Protein AF-A0A7S4ICI7-F1 (afdb_monomer_lite)

Sequence (126 aa):
ACFVTADKANSKGAAGPAPTNELVLYEFLNAIVRISFGRLNPEFGELTMEHQDSILPVPASLDKTLQDAIMPRAHRDDAADFRAEVMTHSAVKAVIEQDRTRLEGWFNKIPLDETGKVTQPQWVTM

Foldseek 3Di:
DPPVVVVPPDPPDDDDPDDPPDQDPVRVVVVLLVCLQCVLCVCPPPPCCPCPVSRDDSVRSSVCCCVPPPVVPPDDPCVVVCCVPVVVDPVSVVVCVVCVVVVVVVLVPQDADPVRDRDPVVVVPD

Organism: NCBI:txid72548

Radius of gyration: 24.01 Å; chains: 1; bounding box: 50×44×57 Å

Structure (mmCIF, N/CA/C/O backbone):
data_AF-A0A7S4ICI7-F1
#
_entry.id   AF-A0A7S4ICI7-F1
#
loop_
_atom_site.group_PDB
_atom_site.id
_atom_site.type_symbol
_atom_site.label_atom_id
_atom_site.label_alt_id
_atom_site.label_comp_id
_atom_site.label_asym_id
_atom_site.label_entity_id
_atom_site.label_seq_id
_atom_site.pdbx_PDB_ins_code
_atom_site.Cartn_x
_atom_site.Cartn_y
_atom_site.Cartn_z
_atom_site.occupancy
_atom_site.B_iso_or_equiv
_atom_site.auth_seq_id
_atom_site.auth_comp_id
_atom_site.auth_asym_id
_atom_site.auth_atom_id
_atom_site.pdbx_PDB_model_num
ATOM 1 N N . ALA A 1 1 ? 12.003 3.151 7.447 1.00 37.50 1 ALA A N 1
ATOM 2 C CA . ALA A 1 1 ? 12.728 4.440 7.405 1.00 37.50 1 ALA A CA 1
ATOM 3 C C . ALA A 1 1 ? 13.096 4.873 5.969 1.00 37.50 1 ALA A C 1
ATOM 5 O O . ALA A 1 1 ? 14.206 5.329 5.750 1.00 37.50 1 ALA A O 1
ATOM 6 N N . CYS A 1 2 ? 12.189 4.755 4.983 1.00 43.12 2 CYS A N 1
ATOM 7 C CA . CYS A 1 2 ? 12.523 5.000 3.562 1.00 43.12 2 CYS A CA 1
ATOM 8 C C . CYS A 1 2 ? 11.781 6.196 2.921 1.00 43.12 2 CYS A C 1
ATOM 10 O O . CYS A 1 2 ? 12.156 6.623 1.841 1.00 43.12 2 CYS A O 1
ATOM 12 N N . PHE A 1 3 ? 10.795 6.805 3.595 1.00 34.62 3 PHE A N 1
ATOM 13 C CA . PHE A 1 3 ? 10.047 7.948 3.035 1.00 34.62 3 PHE A CA 1
ATOM 14 C C . PHE A 1 3 ? 10.438 9.321 3.612 1.00 34.62 3 PHE A C 1
ATOM 16 O O . PHE A 1 3 ? 10.116 10.339 3.019 1.00 34.62 3 PHE A O 1
ATOM 23 N N . VAL A 1 4 ? 11.190 9.373 4.719 1.00 39.59 4 VAL A N 1
ATOM 24 C CA . VAL A 1 4 ? 11.613 10.643 5.358 1.00 39.59 4 VAL A CA 1
ATOM 25 C C . VAL A 1 4 ? 12.777 11.312 4.608 1.00 39.59 4 VAL A C 1
ATOM 27 O O . VAL A 1 4 ? 12.997 12.513 4.711 1.00 39.59 4 VAL A O 1
ATOM 30 N N . THR A 1 5 ? 13.549 10.546 3.838 1.00 37.12 5 THR A N 1
ATOM 31 C CA . THR A 1 5 ? 14.763 11.028 3.162 1.00 37.12 5 THR A CA 1
ATOM 32 C C . THR A 1 5 ? 14.533 11.570 1.753 1.00 37.12 5 THR A C 1
ATOM 34 O O . THR A 1 5 ? 15.420 12.246 1.239 1.00 37.12 5 THR A O 1
ATOM 37 N N . ALA A 1 6 ? 13.362 11.349 1.147 1.00 43.47 6 ALA A N 1
ATOM 38 C CA . ALA A 1 6 ? 13.023 11.926 -0.159 1.00 43.47 6 ALA A CA 1
ATOM 39 C C . ALA A 1 6 ? 12.750 13.444 -0.087 1.00 43.47 6 ALA A C 1
ATOM 41 O O . ALA A 1 6 ? 12.937 14.155 -1.070 1.00 43.47 6 ALA A O 1
ATOM 42 N N . ASP A 1 7 ? 12.386 13.946 1.096 1.00 45.28 7 ASP A N 1
ATOM 43 C CA . ASP A 1 7 ? 11.992 15.342 1.335 1.00 45.28 7 ASP A CA 1
ATOM 44 C C . ASP A 1 7 ? 13.184 16.325 1.313 1.00 45.28 7 ASP A C 1
ATOM 46 O O . ASP A 1 7 ? 13.038 17.527 1.111 1.00 45.28 7 ASP A O 1
ATOM 50 N N . LYS A 1 8 ? 14.419 15.827 1.481 1.00 41.41 8 LYS A N 1
ATOM 51 C CA . LYS A 1 8 ? 15.621 16.680 1.579 1.00 41.41 8 LYS A CA 1
ATOM 52 C C . LYS A 1 8 ? 16.267 17.035 0.236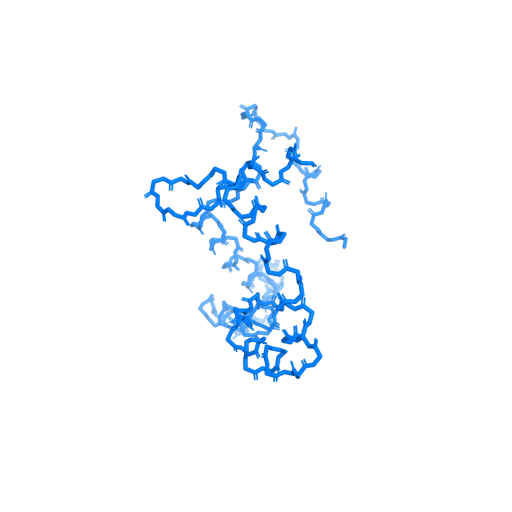 1.00 41.41 8 LYS A C 1
ATOM 54 O O . LYS A 1 8 ? 17.230 17.798 0.225 1.00 41.41 8 LYS A O 1
ATOM 59 N N . ALA A 1 9 ? 15.786 16.493 -0.884 1.00 40.31 9 ALA A N 1
ATOM 60 C CA . ALA A 1 9 ? 16.523 16.540 -2.149 1.00 40.31 9 ALA A CA 1
ATOM 61 C C . ALA A 1 9 ? 16.156 17.694 -3.102 1.00 40.31 9 ALA A C 1
ATOM 63 O O . ALA A 1 9 ? 16.803 17.810 -4.140 1.00 40.31 9 ALA A O 1
ATOM 64 N N . ASN A 1 10 ? 15.186 18.567 -2.799 1.00 40.31 10 ASN A N 1
ATOM 65 C CA . ASN A 1 10 ? 14.819 19.628 -3.748 1.00 40.31 10 ASN A CA 1
ATOM 66 C C . ASN A 1 10 ? 14.540 20.996 -3.105 1.00 40.31 10 ASN A C 1
ATOM 68 O O . ASN A 1 10 ? 13.436 21.523 -3.168 1.00 40.31 10 ASN A O 1
ATOM 72 N N . SER A 1 11 ? 15.571 21.604 -2.513 1.00 41.69 11 SER A N 1
ATOM 73 C CA . SER A 1 11 ? 15.542 22.987 -2.006 1.00 41.69 11 SER A CA 1
ATOM 74 C C . SER A 1 11 ? 15.958 24.047 -3.043 1.00 41.69 11 SER A C 1
ATOM 76 O O . SER A 1 11 ? 16.336 25.161 -2.682 1.00 41.69 11 SER A O 1
ATOM 78 N N . LYS A 1 12 ? 15.886 23.742 -4.347 1.00 41.41 12 LYS A N 1
ATOM 79 C CA . LYS A 1 12 ? 16.139 24.711 -5.428 1.00 41.41 12 LYS A CA 1
ATOM 80 C C . LYS A 1 12 ? 14.960 24.788 -6.402 1.00 41.41 12 LYS A C 1
ATOM 82 O O . LYS A 1 12 ? 15.052 24.374 -7.550 1.00 41.41 12 LYS A O 1
ATOM 87 N N . GLY A 1 13 ? 13.858 25.365 -5.939 1.00 35.19 13 GLY A N 1
ATOM 88 C CA . GLY A 1 13 ? 12.709 25.749 -6.761 1.00 35.19 13 GLY A CA 1
ATOM 89 C C . GLY A 1 13 ? 11.728 26.566 -5.924 1.00 35.19 13 GLY A C 1
ATOM 90 O O . GLY A 1 13 ? 11.531 26.260 -4.757 1.00 35.19 13 GLY A O 1
ATOM 91 N N . ALA A 1 14 ? 11.205 27.655 -6.476 1.00 37.69 14 ALA A N 1
ATOM 92 C CA . ALA A 1 14 ? 10.552 28.745 -5.755 1.00 37.69 14 ALA A CA 1
ATOM 93 C C . ALA A 1 14 ? 9.324 28.357 -4.899 1.00 37.69 14 ALA A C 1
ATOM 95 O O . ALA A 1 14 ? 8.535 27.491 -5.261 1.00 37.69 14 ALA A O 1
ATOM 96 N N . ALA A 1 15 ? 9.189 29.091 -3.789 1.00 49.44 15 ALA A N 1
ATOM 97 C CA . ALA A 1 15 ? 8.084 29.182 -2.834 1.00 49.44 15 ALA A CA 1
ATOM 98 C C . ALA A 1 15 ? 6.692 28.747 -3.342 1.00 49.44 15 ALA A C 1
ATOM 100 O O . ALA A 1 15 ? 5.992 29.509 -4.008 1.00 49.44 15 ALA A O 1
ATOM 101 N N . GLY A 1 16 ? 6.262 27.557 -2.919 1.00 40.31 16 GLY A N 1
ATOM 102 C CA . GLY A 1 16 ? 4.851 27.204 -2.751 1.00 40.31 16 GLY A CA 1
ATOM 103 C C . GLY A 1 16 ? 4.476 27.218 -1.260 1.00 40.31 16 GLY A C 1
ATOM 104 O O . GLY A 1 16 ? 5.376 27.142 -0.417 1.00 40.31 16 GLY A O 1
ATOM 105 N N . PRO A 1 17 ? 3.182 27.345 -0.905 1.00 42.97 17 PRO A N 1
ATOM 106 C CA . PRO A 1 17 ? 2.740 27.227 0.484 1.00 42.97 17 PRO A CA 1
ATOM 107 C C . PRO A 1 17 ? 3.205 25.891 1.077 1.0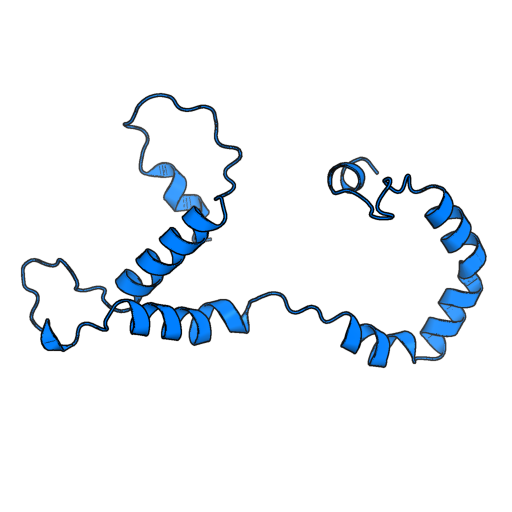0 42.97 17 PRO A C 1
ATOM 109 O O . PRO A 1 17 ? 3.264 24.893 0.360 1.00 42.97 17 PRO A O 1
ATOM 112 N N . ALA A 1 18 ? 3.561 25.887 2.369 1.00 51.22 18 ALA A N 1
ATOM 113 C CA . ALA A 1 18 ? 3.988 24.681 3.074 1.00 51.22 18 ALA A CA 1
ATOM 114 C C . ALA A 1 18 ? 2.931 23.586 2.854 1.00 51.22 18 ALA A C 1
ATOM 116 O O . ALA A 1 18 ? 1.782 23.785 3.258 1.00 51.22 18 ALA A O 1
ATOM 117 N N . PRO A 1 19 ? 3.267 22.485 2.165 1.00 50.09 19 PRO A N 1
ATOM 118 C CA . PRO A 1 19 ? 2.269 21.507 1.802 1.00 50.09 19 PRO A CA 1
ATOM 119 C C . PRO A 1 19 ? 1.778 20.846 3.090 1.00 50.09 19 PRO A C 1
ATOM 121 O O . PRO A 1 19 ? 2.547 20.218 3.819 1.00 50.09 19 PRO A O 1
ATOM 124 N N . THR A 1 20 ? 0.481 20.945 3.371 1.00 54.00 20 THR A N 1
ATOM 125 C CA . THR A 1 20 ? -0.214 19.815 3.988 1.00 54.00 20 THR A CA 1
ATOM 126 C C . THR A 1 20 ? -0.019 18.677 2.993 1.00 54.00 20 THR A C 1
ATOM 128 O O . THR A 1 20 ? -0.651 18.667 1.942 1.00 54.00 20 THR A O 1
ATOM 131 N N . ASN A 1 21 ? 1.005 17.860 3.241 1.00 61.25 21 ASN A N 1
ATOM 132 C CA . ASN A 1 21 ? 1.717 17.016 2.272 1.00 61.25 21 ASN A CA 1
ATOM 133 C C . ASN A 1 21 ? 0.904 15.769 1.859 1.00 61.25 21 ASN A C 1
ATOM 135 O O . ASN A 1 21 ? 1.423 14.658 1.776 1.00 61.25 21 ASN A O 1
ATOM 139 N N . GLU A 1 22 ? -0.400 15.944 1.667 1.00 66.44 22 GLU A N 1
ATOM 140 C CA . GLU A 1 22 ? -1.350 14.920 1.268 1.00 66.44 22 GLU A CA 1
ATOM 141 C C . GLU A 1 22 ? -1.456 14.928 -0.256 1.00 66.44 22 GLU A C 1
ATOM 143 O O . GLU A 1 22 ? -1.861 15.915 -0.867 1.00 66.44 22 GLU A O 1
ATOM 148 N N . LEU A 1 23 ? -1.061 13.819 -0.877 1.00 74.12 23 LEU A N 1
ATOM 149 C CA . LEU A 1 23 ? -1.261 13.615 -2.307 1.00 74.12 23 LEU A CA 1
ATOM 150 C C . LEU A 1 23 ? -2.758 13.498 -2.589 1.00 74.12 23 LEU A C 1
ATOM 152 O O . LEU A 1 23 ? -3.454 12.695 -1.960 1.00 74.12 23 LEU A O 1
ATOM 156 N N . VAL A 1 24 ? -3.244 14.225 -3.593 1.00 86.19 24 VAL A N 1
ATOM 157 C CA . VAL A 1 24 ? -4.594 13.984 -4.116 1.00 86.19 24 VAL A CA 1
ATOM 158 C C . VAL A 1 24 ? -4.620 12.610 -4.800 1.00 86.19 24 VAL A C 1
ATOM 160 O O . VAL A 1 24 ? -3.599 12.130 -5.293 1.00 86.19 24 VAL A O 1
ATOM 163 N N . LEU A 1 25 ? -5.785 11.955 -4.874 1.00 82.56 25 LEU A N 1
ATOM 164 C CA . LEU A 1 25 ? -5.912 10.591 -5.413 1.00 82.56 25 LEU A CA 1
ATOM 165 C C . LEU A 1 25 ? -5.224 10.398 -6.779 1.00 82.56 25 LEU A C 1
ATOM 167 O O . LEU A 1 25 ? -4.530 9.405 -6.983 1.00 82.56 25 LEU A O 1
ATOM 171 N N . TYR A 1 26 ? -5.377 11.338 -7.716 1.00 87.12 26 TYR A N 1
ATOM 172 C CA . TYR A 1 26 ? -4.743 11.221 -9.034 1.00 87.12 26 TYR A CA 1
ATOM 173 C C . TYR A 1 26 ? -3.210 11.356 -8.967 1.00 87.12 26 TYR A C 1
ATOM 175 O O . TYR A 1 26 ? -2.497 10.742 -9.761 1.00 87.12 26 TYR A O 1
ATOM 183 N N . GLU A 1 27 ? -2.685 12.131 -8.019 1.00 85.25 27 GLU A N 1
ATOM 184 C CA . GLU A 1 27 ? -1.246 12.303 -7.788 1.00 85.25 27 GLU A CA 1
ATOM 185 C C . GLU A 1 27 ? -0.656 11.045 -7.166 1.00 85.25 27 GLU A C 1
ATOM 187 O O . GLU A 1 27 ? 0.393 10.567 -7.598 1.00 85.25 27 GLU A O 1
ATOM 192 N N . PHE A 1 28 ? -1.385 10.452 -6.223 1.00 86.75 28 PHE A N 1
ATOM 193 C CA . PHE A 1 28 ? -1.057 9.163 -5.637 1.00 86.75 28 PHE A CA 1
ATOM 194 C C . PHE A 1 28 ? -1.014 8.049 -6.692 1.00 86.75 28 PHE A C 1
ATOM 196 O O . PHE A 1 28 ? -0.029 7.312 -6.768 1.00 86.75 28 PHE A O 1
ATOM 203 N N . LEU A 1 29 ? -2.026 7.959 -7.563 1.00 88.94 29 LEU A N 1
ATOM 204 C CA . LEU A 1 29 ? -2.041 6.976 -8.651 1.00 88.94 29 LEU A CA 1
ATOM 205 C C . LEU A 1 29 ? -0.872 7.190 -9.623 1.00 88.94 29 LEU A C 1
ATOM 207 O O . LEU A 1 29 ? -0.191 6.231 -9.985 1.00 88.94 29 LEU A O 1
ATOM 211 N N . ASN A 1 30 ? -0.577 8.439 -9.991 1.00 89.56 30 ASN A N 1
ATOM 212 C CA . ASN A 1 30 ? 0.579 8.759 -10.832 1.00 89.56 30 ASN A CA 1
ATOM 213 C C . ASN A 1 30 ? 1.912 8.363 -10.179 1.00 89.56 30 ASN A C 1
ATOM 215 O O . ASN A 1 30 ? 2.793 7.822 -10.855 1.00 89.56 30 ASN A O 1
ATOM 219 N N . ALA A 1 31 ? 2.066 8.604 -8.875 1.00 90.94 31 ALA A N 1
ATOM 220 C CA . ALA A 1 31 ? 3.251 8.199 -8.130 1.00 90.94 31 ALA A CA 1
ATOM 221 C C . ALA A 1 31 ? 3.411 6.671 -8.131 1.00 90.94 31 ALA A C 1
ATOM 223 O O . ALA A 1 31 ? 4.497 6.173 -8.431 1.00 90.94 31 ALA A O 1
ATOM 224 N N . ILE A 1 32 ? 2.328 5.922 -7.891 1.00 92.38 32 ILE A N 1
ATOM 225 C CA . ILE A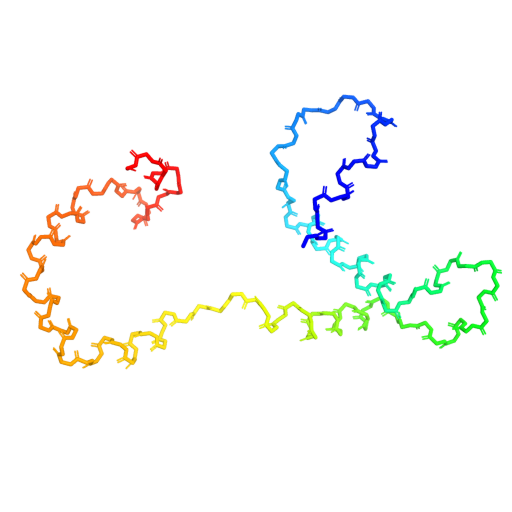 1 32 ? 2.347 4.454 -7.938 1.00 92.38 32 ILE A CA 1
ATOM 226 C C . ILE A 1 32 ? 2.782 3.956 -9.313 1.00 92.38 32 ILE A C 1
ATOM 228 O O . ILE A 1 32 ? 3.655 3.094 -9.383 1.00 92.38 32 ILE A O 1
ATOM 232 N N . VAL A 1 33 ? 2.219 4.484 -10.403 1.00 93.69 33 VAL A N 1
ATOM 233 C CA . VAL A 1 33 ? 2.563 4.044 -11.767 1.00 93.69 33 VAL A CA 1
ATOM 234 C C . VAL A 1 33 ? 4.058 4.227 -12.042 1.00 93.69 33 VAL A C 1
ATOM 236 O O . VAL A 1 33 ? 4.721 3.298 -12.509 1.00 93.69 33 VAL A O 1
ATOM 239 N N . ARG A 1 34 ? 4.618 5.390 -11.688 1.00 91.19 34 ARG A N 1
ATOM 240 C CA . ARG A 1 34 ? 6.047 5.687 -11.889 1.00 91.19 34 ARG A CA 1
ATOM 241 C C . ARG A 1 34 ? 6.951 4.798 -11.041 1.00 91.19 34 ARG A C 1
ATOM 243 O O . ARG A 1 34 ? 7.916 4.244 -11.561 1.00 91.19 34 ARG A O 1
ATOM 250 N N . ILE A 1 35 ? 6.623 4.628 -9.760 1.00 92.19 35 ILE A N 1
ATOM 251 C CA . ILE A 1 35 ? 7.386 3.768 -8.845 1.00 92.19 35 ILE A CA 1
ATOM 252 C C . ILE A 1 35 ? 7.334 2.313 -9.315 1.00 92.19 35 ILE A C 1
ATOM 254 O O . ILE A 1 35 ? 8.355 1.630 -9.309 1.00 92.19 35 ILE A O 1
ATOM 258 N N . SER A 1 36 ? 6.165 1.842 -9.752 1.00 93.62 36 SER A N 1
ATOM 259 C CA . SER A 1 36 ? 5.973 0.473 -10.237 1.00 93.62 36 SER A CA 1
ATOM 260 C C . SER A 1 36 ? 6.860 0.179 -11.440 1.00 93.62 36 SER A C 1
ATOM 262 O O . SER A 1 36 ? 7.535 -0.848 -11.476 1.00 93.62 36 SER A O 1
ATOM 264 N N . PHE A 1 37 ? 6.894 1.101 -12.404 1.00 93.44 37 PHE A N 1
ATOM 265 C CA . PHE A 1 37 ? 7.716 0.956 -13.598 1.00 93.44 37 PHE A CA 1
ATOM 266 C C . PHE A 1 37 ? 9.214 1.028 -13.284 1.00 93.44 37 PHE A C 1
ATOM 268 O O . PHE A 1 37 ? 9.947 0.131 -13.685 1.00 93.44 37 PHE A O 1
ATOM 275 N N . GLY A 1 38 ? 9.662 2.029 -12.519 1.00 90.25 38 GLY A N 1
ATOM 276 C CA . GLY A 1 38 ? 11.082 2.176 -12.177 1.00 90.25 38 GLY A CA 1
ATOM 277 C C . GLY A 1 38 ? 11.619 1.045 -11.296 1.00 90.25 38 GLY A C 1
ATOM 278 O O . GLY A 1 38 ? 12.751 0.612 -11.471 1.00 90.25 38 GLY A O 1
ATOM 279 N N . ARG A 1 39 ? 10.802 0.506 -10.379 1.00 88.81 39 ARG A N 1
ATOM 280 C CA . ARG A 1 39 ? 11.213 -0.612 -9.511 1.00 88.81 39 ARG A CA 1
ATOM 281 C C . ARG A 1 39 ? 11.431 -1.907 -10.291 1.00 88.81 39 ARG A C 1
ATOM 283 O O . ARG A 1 39 ? 12.291 -2.696 -9.916 1.00 88.81 39 ARG A O 1
ATOM 290 N N . LEU A 1 40 ? 10.616 -2.153 -11.315 1.00 90.62 40 LEU A N 1
ATOM 291 C CA . LEU A 1 40 ? 10.665 -3.386 -12.105 1.00 90.62 40 LEU A CA 1
ATOM 292 C C . LEU A 1 40 ? 11.551 -3.265 -13.349 1.00 90.62 40 LEU A C 1
ATOM 294 O O . LEU A 1 40 ? 11.918 -4.290 -13.908 1.00 90.62 40 LEU A O 1
ATOM 298 N N . ASN A 1 41 ? 11.932 -2.044 -13.729 1.00 90.25 41 ASN A N 1
ATOM 299 C CA . ASN A 1 41 ? 12.843 -1.755 -14.833 1.00 90.25 41 ASN A CA 1
ATOM 300 C C . ASN A 1 41 ? 13.961 -0.796 -14.369 1.00 90.25 41 ASN A C 1
ATOM 302 O O . ASN A 1 41 ? 13.982 0.357 -14.800 1.00 90.25 41 ASN A O 1
ATOM 306 N N . PRO A 1 42 ? 14.869 -1.223 -13.471 1.00 87.31 42 PRO A N 1
ATOM 307 C CA . PRO A 1 42 ? 15.879 -0.335 -12.888 1.00 87.31 42 PRO A CA 1
ATOM 308 C C . PRO A 1 42 ? 16.908 0.170 -13.907 1.00 87.31 42 PRO A C 1
ATOM 310 O O . PRO A 1 42 ? 17.368 1.297 -13.782 1.00 87.31 42 PRO A O 1
ATOM 313 N N . GLU A 1 43 ? 17.225 -0.632 -14.928 1.00 83.06 43 GLU A N 1
ATOM 314 C CA . GLU A 1 43 ? 18.174 -0.260 -15.987 1.00 83.06 43 GLU A CA 1
ATOM 315 C C . GLU A 1 43 ? 17.563 0.759 -16.972 1.00 83.06 43 GLU A C 1
ATOM 317 O O . GLU A 1 43 ? 18.273 1.354 -17.781 1.00 83.06 43 GLU A O 1
ATOM 322 N N . PHE A 1 44 ? 16.238 0.974 -16.936 1.00 83.50 44 PHE A N 1
ATOM 323 C CA . PHE A 1 44 ? 15.547 1.841 -17.886 1.00 83.50 44 PHE A CA 1
ATOM 324 C C . PHE A 1 44 ? 16.087 3.277 -17.837 1.00 83.50 44 PHE A C 1
ATOM 326 O O . PHE A 1 44 ? 15.905 3.992 -16.851 1.00 83.50 44 PHE A O 1
ATOM 333 N N . GLY A 1 45 ? 16.695 3.719 -18.940 1.00 77.81 45 GLY A N 1
ATOM 334 C CA . GLY A 1 45 ? 17.306 5.046 -19.062 1.00 77.81 45 GLY A CA 1
ATOM 335 C C . GLY A 1 45 ? 18.816 5.084 -18.809 1.00 77.81 45 GLY A C 1
ATOM 336 O O . GLY A 1 45 ? 19.405 6.161 -18.901 1.00 77.81 45 GLY A O 1
ATOM 337 N N . GLU A 1 46 ? 19.458 3.945 -18.533 1.00 82.31 46 GLU A N 1
ATOM 338 C CA . GLU A 1 46 ? 20.918 3.841 -18.512 1.00 82.31 46 GLU A CA 1
ATOM 339 C C . GLU A 1 46 ? 21.516 3.922 -19.926 1.00 82.31 46 GLU A C 1
ATOM 341 O O . GLU A 1 46 ? 20.914 3.504 -20.914 1.00 82.31 46 GLU A O 1
ATOM 346 N N . LEU A 1 47 ? 22.731 4.465 -20.041 1.00 69.38 47 LEU A N 1
ATOM 347 C CA . LEU A 1 47 ? 23.355 4.741 -21.341 1.00 69.38 47 LEU A CA 1
ATOM 348 C C . LEU A 1 47 ? 23.702 3.465 -22.131 1.00 69.38 47 LEU A C 1
ATOM 350 O O . LEU A 1 47 ? 23.821 3.514 -23.352 1.00 69.38 47 LEU A O 1
ATOM 354 N N . THR A 1 48 ? 23.887 2.341 -21.434 1.00 70.94 48 THR A N 1
ATOM 355 C CA . THR A 1 48 ? 24.337 1.060 -21.999 1.00 70.94 48 THR A CA 1
ATOM 356 C C . THR A 1 48 ? 23.218 0.054 -22.241 1.00 70.94 48 THR A C 1
ATOM 358 O O . THR A 1 48 ? 23.521 -0.976 -22.820 1.00 70.94 48 THR A O 1
ATOM 361 N N . MET A 1 49 ? 21.969 0.345 -21.837 1.00 68.06 49 MET A N 1
ATOM 362 C CA . MET A 1 49 ? 20.762 -0.506 -21.924 1.00 68.06 49 MET A CA 1
ATOM 363 C C . MET A 1 49 ? 20.929 -1.811 -22.732 1.00 68.06 49 MET A C 1
ATOM 365 O O . MET A 1 49 ? 20.540 -1.879 -23.900 1.00 68.06 49 MET A O 1
ATOM 369 N N . GLU A 1 50 ? 21.487 -2.848 -22.098 1.00 66.94 50 GLU A N 1
ATOM 370 C CA . GLU A 1 50 ? 21.839 -4.111 -22.769 1.00 66.94 50 GLU A CA 1
ATOM 371 C C . GLU A 1 50 ? 20.610 -5.022 -22.968 1.00 66.94 50 GLU A C 1
ATOM 373 O O . GLU A 1 50 ? 20.629 -5.922 -23.806 1.00 66.94 50 GLU A O 1
ATOM 378 N N . HIS A 1 51 ? 19.503 -4.750 -22.261 1.00 69.88 51 HIS A N 1
ATOM 379 C CA . HIS A 1 51 ? 18.328 -5.628 -22.193 1.00 69.88 51 HIS A CA 1
ATOM 380 C C . HIS A 1 51 ? 16.996 -4.912 -22.484 1.00 69.88 51 HIS A C 1
ATOM 382 O O . HIS A 1 51 ? 16.013 -5.098 -21.763 1.00 69.88 51 HIS A O 1
ATOM 388 N N . GLN A 1 52 ? 16.926 -4.101 -23.545 1.00 70.81 52 GLN A N 1
ATOM 389 C CA . GLN A 1 52 ? 15.695 -3.368 -23.898 1.00 70.81 52 GLN A CA 1
ATOM 390 C C . GLN A 1 52 ? 14.485 -4.290 -24.125 1.00 70.81 52 GLN A C 1
ATOM 392 O O . GLN A 1 52 ? 13.371 -3.957 -23.726 1.00 70.81 52 GLN A O 1
ATOM 397 N N . ASP A 1 53 ? 14.705 -5.485 -24.674 1.00 76.88 53 ASP A N 1
ATOM 398 C CA . ASP A 1 53 ? 13.634 -6.460 -24.923 1.00 76.88 53 ASP A CA 1
ATOM 399 C C . ASP A 1 53 ? 13.050 -7.071 -23.636 1.00 76.88 53 ASP A C 1
ATOM 401 O O . ASP A 1 53 ? 11.979 -7.677 -23.656 1.00 76.88 53 ASP A O 1
ATOM 405 N N . SER A 1 54 ? 13.742 -6.910 -22.503 1.00 81.31 54 SER A N 1
ATOM 406 C CA . SER A 1 54 ? 13.311 -7.404 -21.190 1.00 81.31 54 SER A CA 1
ATOM 407 C C . SER A 1 54 ? 12.478 -6.393 -20.396 1.00 81.31 54 SER A C 1
ATOM 409 O O . SER A 1 54 ? 11.995 -6.718 -19.309 1.00 81.31 54 SER A O 1
ATOM 411 N N . ILE A 1 55 ? 12.291 -5.178 -20.931 1.00 86.75 55 ILE A N 1
ATOM 412 C CA . ILE A 1 55 ? 11.534 -4.121 -20.261 1.00 86.75 55 ILE A CA 1
ATOM 413 C C . ILE A 1 55 ? 10.086 -4.571 -20.090 1.00 86.75 55 ILE A C 1
ATOM 415 O O . ILE A 1 55 ? 9.351 -4.807 -21.051 1.00 86.75 55 ILE A O 1
ATOM 419 N N . LEU A 1 56 ? 9.646 -4.620 -18.838 1.00 90.94 56 LEU A N 1
ATOM 420 C CA . LEU A 1 56 ? 8.266 -4.894 -18.499 1.00 90.94 56 LEU A CA 1
ATOM 421 C C . LEU A 1 56 ? 7.407 -3.659 -18.832 1.00 90.94 56 LEU A C 1
ATOM 423 O O . LEU A 1 56 ? 7.676 -2.572 -18.303 1.00 90.94 56 LEU A O 1
ATOM 427 N N . PRO A 1 57 ? 6.365 -3.790 -19.678 1.00 92.62 57 PRO A N 1
ATOM 428 C CA . PRO A 1 57 ? 5.494 -2.674 -20.029 1.00 92.62 57 PRO A CA 1
ATOM 429 C C . PRO A 1 57 ? 4.815 -2.063 -18.801 1.00 92.62 57 PRO A C 1
ATOM 431 O O . PRO A 1 57 ? 4.444 -2.776 -17.869 1.00 92.62 57 PRO A O 1
ATOM 434 N N . VAL A 1 58 ? 4.562 -0.750 -18.838 1.00 91.75 58 VAL A N 1
ATOM 435 C CA . VAL A 1 58 ? 3.955 0.009 -17.724 1.00 91.75 58 VAL A CA 1
ATOM 436 C C . VAL A 1 58 ? 2.716 -0.674 -17.114 1.00 91.75 58 VAL A C 1
ATOM 438 O O . VAL A 1 58 ? 2.677 -0.787 -15.886 1.00 91.75 58 VAL A O 1
ATOM 441 N N . PRO A 1 59 ? 1.735 -1.183 -17.895 1.00 94.62 59 PRO A N 1
ATOM 442 C CA . PRO A 1 59 ? 0.569 -1.856 -17.318 1.00 94.62 59 PRO A CA 1
ATOM 443 C C . PRO A 1 59 ? 0.930 -3.118 -16.524 1.00 94.62 59 PRO A C 1
ATOM 445 O O . PRO A 1 59 ? 0.395 -3.336 -15.440 1.00 94.62 59 PRO A O 1
ATOM 448 N N . ALA A 1 60 ? 1.873 -3.919 -17.028 1.00 94.19 60 ALA A N 1
ATOM 449 C CA . ALA A 1 60 ? 2.315 -5.143 -16.367 1.00 94.19 60 ALA A CA 1
ATOM 450 C C . ALA A 1 60 ? 3.141 -4.842 -15.105 1.00 94.19 60 ALA A C 1
ATOM 452 O O . ALA A 1 60 ? 3.000 -5.522 -14.089 1.00 94.19 60 ALA A O 1
ATOM 453 N N . SER A 1 61 ? 3.954 -3.780 -15.130 1.00 93.00 61 SER A N 1
ATOM 454 C CA . SER A 1 61 ? 4.705 -3.330 -13.955 1.00 93.00 61 SER A CA 1
ATOM 455 C C . SER A 1 61 ? 3.791 -2.845 -12.827 1.00 93.00 61 SER A C 1
ATOM 457 O O . SER A 1 61 ? 4.050 -3.112 -11.648 1.00 93.00 61 SER A O 1
ATOM 459 N N . LEU A 1 62 ? 2.711 -2.143 -13.184 1.00 93.94 62 LEU A N 1
ATOM 460 C CA . LEU A 1 62 ? 1.696 -1.697 -12.235 1.00 93.94 62 LEU A CA 1
ATOM 461 C C . LEU A 1 62 ? 0.965 -2.883 -11.602 1.00 93.94 62 LEU A C 1
ATOM 463 O O . LEU A 1 62 ? 0.901 -2.956 -10.377 1.00 93.94 62 LEU A O 1
ATOM 467 N N . ASP A 1 63 ? 0.459 -3.811 -12.416 1.00 94.75 63 ASP A N 1
ATOM 468 C CA . ASP A 1 63 ? -0.290 -4.977 -11.935 1.00 94.75 63 ASP A CA 1
ATOM 469 C C . ASP A 1 63 ? 0.536 -5.806 -10.940 1.00 94.75 63 ASP A C 1
ATOM 471 O O . ASP A 1 63 ? 0.120 -6.044 -9.804 1.00 94.75 63 ASP A O 1
ATOM 475 N N . LYS A 1 64 ? 1.785 -6.113 -11.301 1.00 94.69 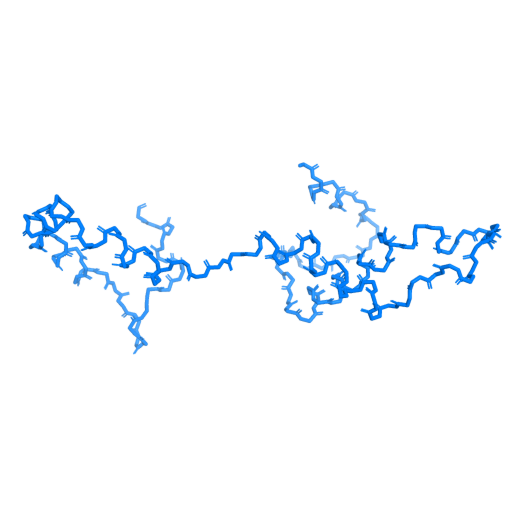64 LYS A N 1
ATOM 476 C CA . LYS A 1 64 ? 2.707 -6.848 -10.429 1.00 94.69 64 LYS A CA 1
ATOM 477 C C . LYS A 1 64 ? 2.997 -6.106 -9.124 1.00 94.69 64 LYS A C 1
ATOM 479 O O . LYS A 1 64 ? 3.037 -6.698 -8.050 1.00 94.69 64 LYS A O 1
ATOM 484 N N . THR A 1 65 ? 3.170 -4.786 -9.181 1.00 92.94 65 THR A N 1
ATOM 485 C CA . THR A 1 65 ? 3.390 -3.985 -7.969 1.00 92.94 65 THR A CA 1
ATOM 486 C C . THR A 1 65 ? 2.164 -3.950 -7.062 1.00 92.94 65 THR A C 1
ATOM 488 O O . THR A 1 65 ? 2.314 -4.023 -5.838 1.00 92.94 65 THR A O 1
ATOM 491 N N . LEU A 1 66 ? 0.965 -3.869 -7.638 1.00 92.31 66 LEU A N 1
ATOM 492 C CA . LEU A 1 66 ? -0.277 -3.919 -6.878 1.00 92.31 66 LEU A CA 1
ATOM 493 C C . LEU A 1 66 ? -0.410 -5.259 -6.152 1.00 92.31 66 LEU A C 1
ATOM 495 O O . LEU A 1 66 ? -0.627 -5.261 -4.942 1.00 92.31 66 LEU A O 1
ATOM 499 N N . GLN A 1 67 ? -0.208 -6.373 -6.852 1.00 93.50 67 GLN A N 1
ATOM 500 C CA . GLN A 1 67 ? -0.355 -7.718 -6.292 1.00 93.50 67 GLN A CA 1
ATOM 501 C C . GLN A 1 67 ? 0.718 -8.055 -5.247 1.00 93.50 67 GLN A C 1
ATOM 503 O O . GLN A 1 67 ? 0.384 -8.558 -4.176 1.00 93.50 67 GLN A O 1
ATOM 508 N N . ASP A 1 68 ? 1.986 -7.732 -5.515 1.00 92.12 68 ASP A N 1
ATOM 509 C CA . ASP A 1 68 ? 3.105 -8.177 -4.674 1.00 92.12 68 ASP A CA 1
ATOM 510 C C . ASP A 1 68 ? 3.344 -7.275 -3.454 1.00 92.12 68 ASP A C 1
ATOM 512 O O . ASP A 1 68 ? 3.798 -7.738 -2.405 1.00 92.12 68 ASP A O 1
ATOM 516 N N . ALA A 1 69 ? 3.106 -5.965 -3.584 1.00 88.25 69 ALA A N 1
ATOM 517 C CA . ALA A 1 69 ? 3.559 -4.988 -2.590 1.00 88.25 69 ALA A CA 1
ATOM 518 C C . ALA A 1 69 ? 2.426 -4.228 -1.895 1.00 88.25 69 ALA A C 1
ATOM 520 O O . ALA A 1 69 ? 2.547 -3.948 -0.698 1.00 88.25 69 ALA A O 1
ATOM 521 N N . ILE A 1 70 ? 1.367 -3.874 -2.632 1.00 87.62 70 ILE A N 1
ATOM 522 C CA . ILE A 1 70 ? 0.303 -2.988 -2.138 1.00 87.62 70 ILE A CA 1
ATOM 523 C C . ILE A 1 70 ? -0.838 -3.810 -1.536 1.00 87.62 70 ILE A C 1
ATOM 525 O O . ILE A 1 70 ? -1.098 -3.697 -0.343 1.00 87.62 70 ILE A O 1
ATOM 529 N N . MET A 1 71 ? -1.477 -4.680 -2.318 1.00 88.38 71 MET A N 1
ATOM 530 C CA . MET A 1 71 ? -2.652 -5.462 -1.909 1.00 88.38 71 MET A CA 1
ATOM 531 C C . MET A 1 71 ? -2.445 -6.345 -0.664 1.00 88.38 71 MET A C 1
ATOM 533 O O . MET A 1 71 ? -3.384 -6.451 0.127 1.00 88.38 71 MET A O 1
ATOM 537 N N . PRO A 1 72 ? -1.267 -6.956 -0.422 1.00 88.50 72 PRO A N 1
ATOM 538 C CA . PRO A 1 72 ? -1.042 -7.750 0.787 1.00 88.50 72 PRO A CA 1
ATOM 539 C C . PRO A 1 72 ? -0.983 -6.911 2.066 1.00 88.50 72 PRO A C 1
ATOM 541 O O . PRO A 1 72 ? -1.201 -7.431 3.154 1.00 88.50 72 PRO A O 1
ATOM 544 N N . ARG A 1 73 ? -0.653 -5.620 1.945 1.00 81.81 73 ARG A N 1
ATOM 545 C CA . ARG A 1 73 ? -0.526 -4.677 3.067 1.00 81.81 73 ARG A CA 1
ATOM 546 C C . ARG A 1 73 ? -1.653 -3.649 3.105 1.00 81.81 73 ARG A C 1
ATOM 548 O O . ARG A 1 73 ? -1.684 -2.820 4.011 1.00 81.81 73 ARG A O 1
ATOM 555 N N . ALA A 1 74 ? -2.536 -3.669 2.112 1.00 83.44 74 ALA A N 1
ATOM 556 C CA . ALA A 1 74 ? -3.690 -2.798 2.056 1.00 83.44 74 ALA A CA 1
ATOM 557 C C . ALA A 1 74 ? -4.612 -3.132 3.228 1.00 83.44 74 ALA A C 1
ATOM 559 O O . ALA A 1 74 ? -4.909 -4.302 3.476 1.00 83.44 74 ALA A O 1
ATOM 560 N N . HIS A 1 75 ? -5.051 -2.097 3.944 1.00 79.62 75 HIS A N 1
ATOM 561 C CA . HIS A 1 75 ? -6.036 -2.255 5.003 1.00 79.62 75 HIS A CA 1
ATOM 562 C C . HIS A 1 75 ? -7.296 -2.901 4.420 1.00 79.62 75 HIS A C 1
ATOM 564 O O . HIS A 1 75 ? -7.850 -2.409 3.434 1.00 79.62 75 HIS A O 1
ATOM 570 N N . ARG A 1 76 ? -7.715 -4.017 5.014 1.00 77.00 76 ARG A N 1
ATOM 571 C CA . ARG A 1 76 ? -8.986 -4.668 4.717 1.00 77.00 76 ARG A CA 1
ATOM 572 C C . ARG A 1 76 ? -9.959 -4.320 5.831 1.00 77.00 76 ARG A C 1
ATOM 574 O O . ARG A 1 76 ? -9.562 -4.171 6.985 1.00 77.00 76 ARG A O 1
ATOM 581 N N . ASP A 1 77 ? -11.215 -4.113 5.459 1.00 72.19 77 ASP A N 1
ATOM 582 C CA . ASP A 1 77 ? -12.271 -3.879 6.435 1.00 72.19 77 ASP A CA 1
ATOM 583 C C . ASP A 1 77 ? -12.618 -5.210 7.114 1.00 72.19 77 ASP A C 1
ATOM 585 O O . ASP A 1 77 ? -13.482 -5.961 6.662 1.00 72.19 77 ASP A O 1
ATOM 589 N N . ASP A 1 78 ? -11.899 -5.512 8.193 1.00 72.62 78 ASP A N 1
ATOM 590 C CA . ASP A 1 78 ? -12.051 -6.747 8.965 1.00 72.62 78 ASP A CA 1
ATOM 591 C C . ASP A 1 78 ? -13.223 -6.653 9.970 1.00 72.62 78 ASP A C 1
ATOM 593 O O . ASP A 1 78 ? -13.397 -7.511 10.838 1.00 72.62 78 ASP A O 1
ATOM 597 N N . ALA A 1 79 ? -14.066 -5.610 9.885 1.00 71.56 79 ALA A N 1
ATOM 598 C CA . ALA A 1 79 ? -15.167 -5.398 10.825 1.00 71.56 79 ALA A CA 1
ATOM 599 C C . ALA A 1 79 ? -16.231 -6.506 10.764 1.00 71.56 79 ALA A C 1
ATOM 601 O O . ALA A 1 79 ? -16.907 -6.781 11.760 1.00 71.56 79 ALA A O 1
ATOM 602 N N . ALA A 1 80 ? -16.418 -7.136 9.601 1.00 74.38 80 ALA A N 1
ATOM 603 C CA . ALA A 1 80 ? -17.325 -8.272 9.461 1.00 74.38 80 ALA A CA 1
ATOM 604 C C . ALA A 1 80 ? -16.804 -9.500 10.221 1.00 74.38 80 ALA A C 1
ATOM 606 O O . ALA A 1 80 ? -17.551 -10.080 11.012 1.00 74.38 80 ALA A O 1
ATOM 607 N N . ASP A 1 81 ? -15.522 -9.816 10.054 1.00 79.44 81 ASP A N 1
ATOM 608 C CA . ASP A 1 81 ? -14.867 -10.960 10.690 1.00 79.44 81 ASP A CA 1
ATOM 609 C C . ASP A 1 81 ? -14.757 -10.753 12.204 1.00 79.44 81 ASP A C 1
ATOM 611 O O . ASP A 1 81 ? -15.129 -11.627 12.987 1.00 79.44 81 ASP A O 1
ATOM 615 N N . PHE A 1 82 ? -14.411 -9.537 12.635 1.00 78.81 82 PHE A N 1
ATOM 616 C CA . PHE A 1 82 ? -14.423 -9.154 14.046 1.00 78.81 82 PHE A CA 1
ATOM 617 C C . PHE A 1 82 ? -15.802 -9.350 14.697 1.00 78.81 82 PHE A C 1
ATOM 619 O O . PHE A 1 82 ? -15.904 -9.870 15.810 1.00 78.81 82 PHE A O 1
ATOM 626 N N . ARG A 1 83 ? -16.891 -8.956 14.020 1.00 77.12 83 ARG A N 1
ATOM 627 C CA . ARG A 1 83 ? -18.255 -9.174 14.536 1.00 77.12 83 ARG A CA 1
ATOM 628 C C . ARG A 1 83 ? -18.636 -10.655 14.560 1.00 77.12 83 ARG A C 1
ATOM 630 O O . ARG A 1 83 ? -19.361 -11.068 15.460 1.00 77.12 83 ARG A O 1
ATOM 637 N N . ALA A 1 84 ? -18.185 -11.440 13.589 1.00 81.88 84 ALA A N 1
ATOM 638 C CA . ALA A 1 84 ? -18.491 -12.864 13.528 1.00 81.88 84 ALA A CA 1
ATOM 639 C C . ALA A 1 84 ? -17.738 -13.671 14.597 1.00 81.88 84 ALA A C 1
ATOM 641 O O . ALA A 1 84 ? -18.283 -14.632 15.129 1.00 81.88 84 ALA A O 1
ATOM 642 N N . GLU A 1 85 ? -16.517 -13.271 14.941 1.00 82.81 85 GLU A N 1
ATOM 643 C CA . GLU A 1 85 ? -15.690 -13.982 15.913 1.00 82.81 85 GLU A CA 1
ATOM 644 C C . GLU A 1 85 ? -15.860 -13.388 17.317 1.00 82.81 85 GLU A C 1
ATOM 646 O O . GLU A 1 85 ? -16.456 -14.000 18.207 1.00 82.81 85 GLU A O 1
ATOM 651 N N . VAL A 1 86 ? -15.435 -12.140 17.507 1.00 79.62 86 VAL A N 1
ATOM 652 C CA . VAL A 1 86 ? -15.255 -11.544 18.836 1.00 79.62 86 VAL A CA 1
ATOM 653 C C . VAL A 1 86 ? -16.584 -11.229 19.519 1.00 79.62 86 VAL A C 1
ATOM 655 O O . VAL A 1 86 ? -16.753 -11.498 20.710 1.00 79.62 86 VAL A O 1
ATOM 658 N N . MET A 1 87 ? -17.568 -10.720 18.771 1.00 78.44 87 MET A N 1
ATOM 659 C CA . MET A 1 87 ? -18.884 -10.375 19.332 1.00 78.44 87 MET A CA 1
ATOM 660 C C . MET A 1 87 ? -19.757 -11.596 19.648 1.00 78.44 87 MET A C 1
ATOM 662 O O . MET A 1 87 ? -20.825 -11.452 20.248 1.00 78.44 87 MET A O 1
ATOM 666 N N . THR A 1 88 ? -19.332 -12.810 19.284 1.00 82.94 88 THR A N 1
ATOM 667 C CA . THR A 1 88 ? -20.071 -14.032 19.630 1.00 82.94 88 THR A CA 1
ATOM 668 C C . THR A 1 88 ? -19.703 -14.582 21.005 1.00 82.94 88 THR A C 1
ATOM 670 O O . THR A 1 88 ? -20.545 -15.239 21.627 1.00 82.94 88 THR A O 1
ATOM 673 N N . HIS A 1 89 ? -18.514 -14.253 21.524 1.00 88.06 89 HIS A N 1
ATOM 674 C CA . HIS A 1 89 ? -18.033 -14.739 22.814 1.00 88.06 89 HIS A CA 1
ATOM 675 C C . HIS A 1 89 ? -18.901 -14.261 23.984 1.00 88.06 89 HIS A C 1
ATOM 677 O O . HIS A 1 89 ? -19.218 -13.079 24.131 1.00 88.06 89 HIS A O 1
ATOM 683 N N . SER A 1 90 ? -19.249 -15.193 24.873 1.00 83.12 90 SER A N 1
ATOM 684 C CA . SER A 1 90 ? -20.110 -14.934 26.034 1.00 83.12 90 SER A CA 1
ATOM 685 C C . SER A 1 90 ? -19.497 -13.942 27.025 1.00 83.12 90 SER A C 1
ATOM 687 O O . SER A 1 90 ? -20.217 -13.104 27.561 1.00 83.12 90 SER A O 1
ATOM 689 N N . ALA A 1 91 ? -18.177 -13.987 27.225 1.00 85.31 91 ALA A N 1
ATOM 690 C CA . ALA A 1 91 ? -17.464 -13.046 28.088 1.00 85.31 91 ALA A CA 1
ATOM 691 C C . ALA A 1 91 ? -17.566 -11.601 27.570 1.00 85.31 91 ALA A C 1
ATOM 693 O O . ALA A 1 91 ? -17.835 -10.685 28.341 1.00 85.31 91 ALA A O 1
ATOM 694 N N . VAL A 1 92 ? -17.427 -11.408 26.254 1.00 84.12 92 VAL A N 1
ATOM 695 C CA . VAL A 1 92 ? -17.543 -10.091 25.610 1.00 84.12 92 VAL A CA 1
ATOM 696 C C . VAL A 1 92 ? -18.971 -9.561 25.738 1.00 84.12 92 VAL A C 1
ATOM 698 O O . VAL A 1 92 ? -19.167 -8.417 26.138 1.00 84.12 92 VAL A O 1
ATOM 701 N N . LYS A 1 93 ? -19.982 -10.409 25.505 1.00 85.75 93 LYS A N 1
ATOM 702 C CA . LYS A 1 93 ? -21.394 -10.034 25.691 1.00 85.75 93 LYS A CA 1
ATOM 703 C C . LYS A 1 93 ? -21.718 -9.639 27.133 1.00 85.75 93 LYS A C 1
ATOM 705 O O . LYS A 1 93 ? -22.450 -8.678 27.336 1.00 85.75 93 LYS A O 1
ATOM 710 N N . ALA A 1 94 ? -21.167 -10.348 28.119 1.00 87.88 94 ALA A N 1
ATOM 711 C CA . ALA A 1 94 ? -21.394 -10.049 29.531 1.00 87.88 94 ALA A CA 1
ATOM 712 C C . ALA A 1 94 ? -20.817 -8.682 29.933 1.00 87.88 94 ALA A C 1
ATOM 714 O O . ALA A 1 94 ? -21.495 -7.908 30.604 1.00 87.88 94 ALA A O 1
ATOM 715 N N . VAL A 1 95 ? -19.601 -8.362 29.476 1.00 87.19 95 VAL A N 1
ATOM 716 C CA . VAL A 1 95 ? -18.968 -7.057 29.733 1.00 87.19 95 VAL A CA 1
ATOM 717 C C . VAL A 1 95 ? -19.727 -5.930 29.033 1.00 87.19 95 VAL A C 1
ATOM 719 O O . VAL A 1 95 ? -19.989 -4.899 29.645 1.00 87.19 95 VAL A O 1
ATOM 722 N N . ILE A 1 96 ? -20.148 -6.139 27.780 1.00 84.75 96 ILE A N 1
ATOM 723 C CA . ILE A 1 96 ? -20.953 -5.151 27.045 1.00 84.75 96 ILE A CA 1
ATOM 724 C C . ILE A 1 96 ? -22.271 -4.876 27.767 1.00 84.75 96 ILE A C 1
ATOM 726 O O . ILE A 1 96 ? -22.670 -3.722 27.866 1.00 84.75 96 ILE A O 1
ATOM 730 N N . GLU A 1 97 ? -22.944 -5.907 28.279 1.00 86.94 97 GLU A N 1
ATOM 731 C CA . GLU A 1 97 ? -24.211 -5.727 28.988 1.00 86.94 97 GLU A CA 1
ATOM 732 C C . GLU A 1 97 ? -24.020 -5.007 30.329 1.00 86.94 97 GLU A C 1
ATOM 734 O O . GLU A 1 97 ? -24.812 -4.136 30.679 1.00 86.94 97 GLU A O 1
ATOM 739 N N . GLN A 1 98 ? -22.933 -5.303 31.048 1.00 90.00 98 GLN A N 1
ATOM 740 C CA . GLN A 1 98 ? -22.587 -4.621 32.295 1.00 90.00 98 GLN A CA 1
ATOM 741 C C . GLN A 1 98 ? -22.294 -3.127 32.081 1.00 90.00 98 GLN A C 1
ATOM 743 O O . GLN A 1 98 ? -22.749 -2.289 32.861 1.00 90.00 98 GLN A O 1
ATOM 748 N N . ASP A 1 99 ? -21.549 -2.790 31.028 1.00 87.75 99 ASP A N 1
ATOM 749 C CA . ASP A 1 99 ? -21.144 -1.414 30.731 1.00 87.75 99 ASP A CA 1
ATOM 750 C C . ASP A 1 99 ? -22.111 -0.681 29.784 1.00 87.75 99 ASP A C 1
ATOM 752 O O . ASP A 1 99 ? -21.889 0.493 29.474 1.00 87.75 99 ASP A O 1
ATOM 756 N N . ARG A 1 100 ? -23.212 -1.318 29.358 1.00 87.06 100 ARG A N 1
ATOM 757 C CA . ARG A 1 100 ? -24.172 -0.788 28.372 1.00 87.06 100 ARG A CA 1
ATOM 758 C C . ARG A 1 100 ? -24.619 0.633 28.699 1.00 87.06 100 ARG A C 1
ATOM 760 O O . ARG A 1 100 ? -24.481 1.525 27.871 1.00 87.06 100 ARG A O 1
ATOM 767 N N . THR A 1 101 ? -25.078 0.871 29.925 1.00 85.62 101 THR A N 1
ATOM 768 C CA . THR A 1 101 ? -25.578 2.186 30.361 1.00 85.62 101 THR A CA 1
ATOM 769 C C . THR A 1 101 ? -24.498 3.269 30.296 1.00 85.62 101 THR A C 1
ATOM 771 O O . THR A 1 101 ? -24.764 4.420 29.945 1.00 85.62 101 THR A O 1
ATOM 774 N N . ARG A 1 102 ? -23.249 2.911 30.616 1.00 86.62 102 ARG A N 1
ATOM 775 C CA . ARG A 1 102 ? -22.106 3.826 30.539 1.00 86.62 102 ARG A CA 1
ATOM 776 C C . ARG A 1 102 ? -21.740 4.119 29.085 1.00 86.62 102 ARG A C 1
ATOM 778 O O . ARG A 1 102 ? -21.456 5.271 28.761 1.00 86.62 102 ARG A O 1
ATOM 785 N N . LEU A 1 103 ? -21.761 3.098 28.231 1.00 83.75 103 LEU A N 1
ATOM 786 C CA . LEU A 1 103 ? -21.485 3.211 26.800 1.00 83.75 103 LEU A CA 1
ATOM 787 C C . LEU A 1 103 ? -22.544 4.058 26.089 1.00 83.75 103 LEU A C 1
ATOM 789 O O . LEU A 1 103 ? -22.182 4.951 25.332 1.00 83.75 103 LEU A O 1
ATOM 793 N N . GLU A 1 104 ? -23.829 3.859 26.385 1.00 82.69 104 GLU A N 1
ATOM 794 C CA . GLU A 1 104 ? -24.930 4.677 25.855 1.00 82.69 104 GLU A CA 1
ATOM 795 C C . GLU A 1 104 ? -24.816 6.135 26.318 1.00 82.69 104 GLU A C 1
ATOM 797 O O . GLU A 1 104 ? -24.934 7.067 25.521 1.00 82.69 104 GLU A O 1
ATOM 802 N N . GLY A 1 105 ? -24.509 6.352 27.601 1.00 85.00 105 GLY A N 1
ATOM 803 C CA . GLY A 1 105 ? -24.289 7.688 28.151 1.00 85.00 105 GLY A CA 1
ATOM 804 C C . GLY A 1 105 ? -23.064 8.402 27.571 1.00 85.00 105 GLY A C 1
ATOM 805 O O . GLY A 1 105 ? -23.055 9.630 27.498 1.00 85.00 105 GLY A O 1
ATOM 806 N N . TRP A 1 106 ? -22.032 7.663 27.163 1.00 82.44 106 TRP A N 1
ATOM 807 C CA . TRP A 1 106 ? -20.886 8.211 26.438 1.00 82.44 106 TRP A CA 1
ATOM 808 C C . TRP A 1 106 ? -21.229 8.485 24.970 1.00 82.44 106 TRP A C 1
ATOM 810 O O . TRP A 1 106 ? -20.969 9.585 24.494 1.00 82.44 106 TRP A O 1
ATOM 820 N N . PHE A 1 107 ? -21.882 7.543 24.283 1.00 79.25 107 PHE A N 1
ATOM 821 C CA . PHE A 1 107 ? -22.256 7.662 22.872 1.00 79.25 107 PHE A CA 1
ATOM 822 C C . PHE A 1 107 ? -23.153 8.876 22.613 1.00 79.25 107 PHE A C 1
ATOM 824 O O . PHE A 1 107 ? -22.894 9.654 21.702 1.00 79.25 107 PHE A O 1
ATOM 831 N N . ASN A 1 108 ? -24.144 9.110 23.475 1.00 81.69 108 ASN A N 1
ATOM 832 C CA . ASN A 1 108 ? -25.056 10.251 23.352 1.00 81.69 108 ASN A CA 1
ATOM 833 C C . ASN A 1 108 ? -24.387 11.616 23.593 1.00 81.69 108 ASN A C 1
ATOM 835 O O . ASN A 1 108 ? -24.976 12.649 23.287 1.00 81.69 108 ASN A O 1
ATOM 839 N N . LYS A 1 109 ? -23.175 11.644 24.165 1.00 80.88 109 LYS A N 1
ATOM 840 C CA . LYS A 1 109 ? -22.387 12.875 24.334 1.00 80.88 109 LYS A CA 1
ATOM 841 C C . LYS A 1 109 ? -21.517 13.182 23.124 1.00 80.88 109 LYS A C 1
ATOM 843 O O . LYS A 1 109 ? -20.950 14.270 23.068 1.00 80.88 109 LYS A O 1
ATOM 848 N N . ILE A 1 110 ? -21.378 12.240 22.193 1.00 76.50 110 ILE A N 1
ATOM 849 C CA . ILE A 1 110 ? -20.607 12.457 20.978 1.00 76.50 110 ILE A CA 1
ATOM 850 C C . ILE A 1 110 ? -21.457 13.323 20.044 1.00 76.50 110 ILE A C 1
ATOM 852 O O . ILE A 1 110 ? -22.553 12.907 19.664 1.00 76.50 110 ILE A O 1
ATOM 856 N N . PRO A 1 111 ? -20.990 14.523 19.671 1.00 69.31 111 PRO A N 1
ATOM 857 C CA . PRO A 1 111 ? -21.670 15.344 18.681 1.00 69.31 111 PRO A CA 1
ATOM 858 C C . PRO A 1 111 ? -21.555 14.676 17.306 1.00 69.31 111 PRO A C 1
ATOM 860 O O . PRO A 1 111 ? -20.526 14.772 16.640 1.00 69.31 111 PRO A O 1
ATOM 863 N N . LEU A 1 112 ? -22.606 13.965 16.901 1.00 65.62 112 LEU A N 1
ATOM 864 C CA . LEU A 1 112 ? -22.721 13.394 15.562 1.00 65.62 112 LEU A CA 1
ATOM 865 C C . LEU A 1 112 ? -23.097 14.498 14.565 1.00 65.62 112 LEU A C 1
ATOM 867 O O . LEU A 1 112 ? -23.943 15.340 14.857 1.00 65.62 112 LEU A O 1
ATOM 871 N N . ASP A 1 113 ? -22.468 14.482 13.392 1.00 64.69 113 ASP A N 1
ATOM 872 C CA . ASP A 1 113 ? -22.804 15.383 12.285 1.00 64.69 113 ASP A CA 1
ATOM 873 C C . ASP A 1 113 ? -24.161 15.008 11.645 1.00 64.69 113 ASP A C 1
ATOM 875 O O . ASP A 1 113 ? -24.696 13.928 11.911 1.00 64.69 113 ASP A O 1
ATOM 879 N N . GLU A 1 114 ? -24.697 15.836 10.741 1.00 61.66 114 GLU A N 1
ATOM 880 C CA . GLU A 1 114 ? -25.990 15.622 10.049 1.00 61.66 114 GLU A CA 1
ATOM 881 C C . GLU A 1 114 ? -26.073 14.270 9.307 1.00 61.66 114 GLU A C 1
ATOM 883 O O . GLU A 1 114 ? -27.155 13.752 9.033 1.00 61.66 114 GLU A O 1
ATOM 888 N N . THR A 1 115 ? -24.917 13.656 9.030 1.00 65.38 115 THR A N 1
ATOM 889 C CA . THR A 1 115 ? -24.790 12.347 8.367 1.00 65.38 115 THR A CA 1
ATOM 890 C C . THR A 1 115 ? -24.674 11.162 9.344 1.00 65.38 115 THR A C 1
ATOM 892 O O . THR A 1 115 ? -24.447 10.031 8.914 1.00 65.38 115 THR A O 1
ATOM 895 N N . GLY A 1 116 ? -24.757 11.396 10.660 1.00 60.31 116 GLY A N 1
ATOM 896 C CA . GLY A 1 116 ? -24.615 10.361 11.692 1.00 60.31 116 GLY A CA 1
ATOM 897 C C . GLY A 1 116 ? -23.196 9.792 11.824 1.00 60.31 116 GLY A C 1
ATOM 898 O O . GLY A 1 116 ? -23.024 8.669 12.296 1.00 60.31 116 GLY A O 1
ATOM 899 N N . LYS A 1 117 ? -22.173 10.534 11.381 1.00 57.19 117 LYS A N 1
ATOM 900 C CA . LYS A 1 117 ? -20.756 10.140 11.447 1.00 57.19 117 LYS A CA 1
ATOM 901 C C . LYS A 1 117 ? -19.988 11.060 12.392 1.00 57.19 117 LYS A C 1
ATOM 903 O O . LYS A 1 117 ? -20.271 12.252 12.465 1.00 57.19 117 LYS A O 1
ATOM 908 N N . VAL A 1 118 ? -18.990 10.504 13.076 1.00 59.59 118 VAL A N 1
ATOM 909 C CA . VAL A 1 118 ? -18.011 11.272 13.860 1.00 59.59 118 VAL A CA 1
ATOM 910 C C . VAL A 1 118 ? -16.938 11.772 12.892 1.00 59.59 118 VAL A C 1
ATOM 912 O O . VAL A 1 118 ? -16.270 10.962 12.246 1.00 59.59 118 VAL A O 1
ATOM 915 N N . THR A 1 119 ? -16.785 13.084 12.728 1.00 49.88 119 THR A N 1
ATOM 916 C CA . THR A 1 119 ? -15.783 13.660 11.816 1.00 49.88 119 THR A CA 1
ATOM 917 C C . THR A 1 119 ? -14.388 13.681 12.459 1.00 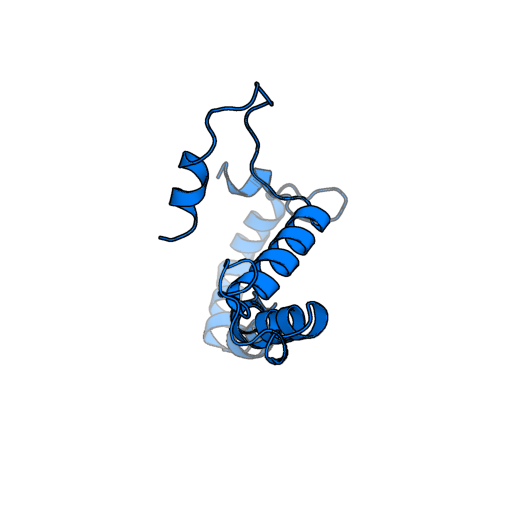49.88 119 THR A C 1
ATOM 919 O O . THR A 1 119 ? -14.233 13.818 13.673 1.00 49.88 119 THR A O 1
ATOM 922 N N . GLN A 1 120 ? -13.335 13.531 11.641 1.00 51.12 120 GLN A N 1
ATOM 923 C CA . GLN A 1 120 ? -11.947 13.350 12.102 1.00 51.12 120 GLN A CA 1
ATOM 924 C C . GLN A 1 120 ? -11.354 14.420 13.049 1.00 51.12 120 GLN A C 1
ATOM 926 O O . GLN A 1 120 ? -10.557 14.020 13.899 1.00 51.12 120 GLN A O 1
ATOM 931 N N . PRO A 1 121 ? -11.706 15.725 13.015 1.00 51.00 121 PRO A N 1
ATOM 932 C CA . PRO A 1 121 ? -11.070 16.687 13.919 1.00 51.00 121 PRO A CA 1
ATOM 933 C C . PRO A 1 121 ? -11.478 16.530 15.395 1.00 51.00 121 PRO A C 1
ATOM 935 O O . PRO A 1 121 ? -10.844 17.129 16.258 1.00 51.00 121 PRO A O 1
ATOM 938 N N . GLN A 1 122 ? -12.492 15.717 15.714 1.00 49.31 122 GLN A N 1
ATOM 939 C CA . GLN A 1 122 ? -12.976 15.522 17.090 1.00 49.31 122 GLN A CA 1
ATOM 940 C C . GLN A 1 122 ? -12.216 14.449 17.883 1.00 49.31 122 GLN A C 1
ATOM 942 O O . GLN A 1 122 ? -12.330 14.402 19.104 1.00 49.31 122 GLN A O 1
ATOM 947 N N . TRP A 1 123 ? -11.420 13.603 17.221 1.00 47.78 123 TRP A N 1
ATOM 948 C CA . TRP A 1 123 ? -10.649 12.547 17.893 1.00 47.78 123 TRP A CA 1
ATOM 949 C C . TRP A 1 123 ? -9.378 13.066 18.582 1.00 47.78 123 TRP A C 1
ATOM 951 O O . TRP A 1 123 ? -8.798 12.358 19.397 1.00 47.78 123 TRP A O 1
ATOM 961 N N . VAL A 1 124 ? -8.932 14.283 18.249 1.00 49.62 124 VAL A N 1
ATOM 962 C CA . VAL A 1 124 ? -7.625 14.834 18.664 1.00 49.62 124 VAL A CA 1
ATOM 963 C C . VAL A 1 124 ? -7.734 15.756 19.891 1.00 49.62 124 VAL A C 1
ATOM 965 O O . VAL A 1 124 ? -6.720 16.147 20.460 1.00 49.62 124 VAL A O 1
ATOM 968 N N . THR A 1 125 ? -8.947 16.096 20.331 1.00 44.59 125 THR A N 1
ATOM 969 C CA . THR A 1 125 ? -9.198 17.041 21.439 1.00 44.59 125 THR A CA 1
ATOM 970 C C . THR A 1 125 ? -9.779 16.410 22.709 1.00 44.59 125 THR A C 1
ATOM 972 O O . THR A 1 125 ? -10.151 17.154 23.618 1.00 44.59 125 THR A O 1
ATOM 975 N N . 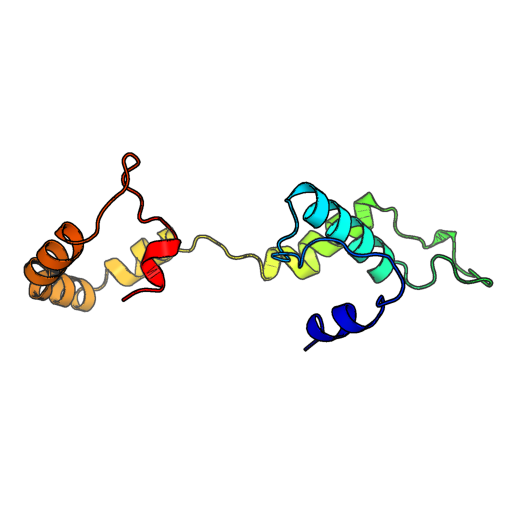MET A 1 126 ? -9.843 15.075 22.799 1.00 39.91 126 MET A N 1
ATOM 976 C CA . MET A 1 126 ? -10.160 14.356 24.047 1.00 39.91 126 MET A CA 1
ATOM 977 C C . MET A 1 126 ? -8.918 14.067 24.888 1.00 39.91 126 MET A C 1
ATOM 979 O O . MET A 1 126 ? -7.881 13.690 24.301 1.00 39.91 126 MET A O 1
#

Secondary structure (DSSP, 8-state):
--SSSGGGS---S--------PPPHHHHHHHHHHHHHHHH-TTTT-TT-TTGGGPPPHHHHHHHHIIIIITTTSPP-THHHHHHHGGG-HHHHHHHHHHHHHHHHHHTTS---TTS---GGGSS--

pLDDT: mean 73.84, std 18.19, range [34.62, 94.75]